Protein AF-A0A516WBY6-F1 (afdb_monomer_lite)

Radius of gyration: 16.61 Å; chains: 1; bounding box: 38×30×58 Å

pLDDT: mean 86.95, std 15.7, range [36.47, 97.06]

Sequence (131 aa):
MKNRIPDEAAAFIQFKQVLHSWAALDIHEAQALMDAFIENLILSGWNRKKTYEFIFYYARKNLSSSDHKKIPEIAFDYLGNIESSIIGHCSHDSFLIFPGEPTDTEELIAHIRGEKWKIDIENPDTEFSKK

Secondary structure (DSSP, 8-state):
------SHHHHHHHHHHHHHHTTTS-HHHHHHHHHHHHHHHHHTT--HHHHHHIIIIIIHHH--HHHHHHS-HHHHHHHHHHHHHHHT-S-GGGPPPPTTS--SHHHHHHHHHTTGGGS----TT------

Foldseek 3Di:
DLPQQQDLVSLLVQVLVLQLCPLPDDPVVSLVSVVVSLVSPLVNVDALQNSLCSLPPVNVVPQDPVSVVRRDPVSVVVVVLVNCLSQVVDPLVSHDDHPPADPDSVRNNCCRPVVVSNDPCPDPPPDDDDD

Structure (mmCIF, N/CA/C/O backbone):
data_AF-A0A516WBY6-F1
#
_entry.id   AF-A0A516WBY6-F1
#
loop_
_atom_site.group_PDB
_atom_site.id
_atom_site.type_symbol
_atom_site.label_atom_id
_atom_site.label_alt_id
_atom_site.label_comp_id
_atom_site.label_asym_id
_atom_site.label_entity_id
_atom_site.label_seq_id
_atom_site.pdbx_PDB_ins_code
_atom_site.Cartn_x
_atom_site.Cartn_y
_atom_site.Cartn_z
_atom_site.occupancy
_atom_site.B_iso_or_equiv
_atom_site.auth_seq_id
_atom_site.auth_comp_id
_atom_site.auth_asym_id
_atom_site.auth_atom_id
_atom_site.pdbx_PDB_model_num
ATOM 1 N N . MET A 1 1 ? -13.437 -11.589 -13.165 1.00 37.22 1 MET A N 1
ATOM 2 C CA . MET A 1 1 ? -13.023 -12.305 -11.938 1.00 37.22 1 MET A CA 1
ATOM 3 C C . MET A 1 1 ? -12.044 -11.408 -11.201 1.00 37.22 1 MET A C 1
ATOM 5 O O . MET A 1 1 ? -11.048 -11.038 -11.803 1.00 37.22 1 MET A O 1
ATOM 9 N N . LYS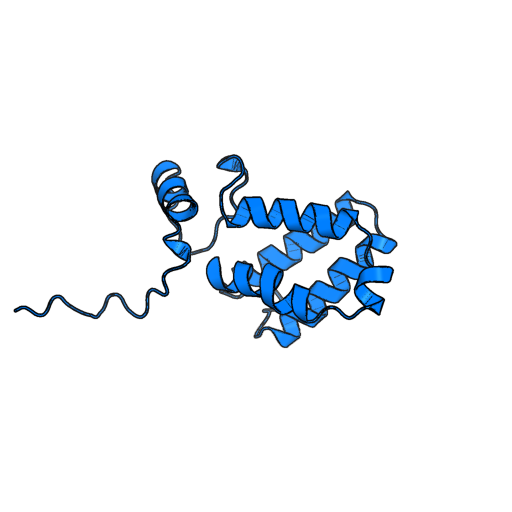 A 1 2 ? -12.348 -10.987 -9.966 1.00 52.31 2 LYS A N 1
ATOM 10 C CA . LYS A 1 2 ? -11.373 -10.281 -9.120 1.00 52.31 2 LYS A CA 1
ATOM 11 C C . LYS A 1 2 ? -10.346 -11.322 -8.656 1.00 52.31 2 LYS A C 1
ATOM 13 O O . LYS A 1 2 ? -10.736 -12.292 -8.007 1.00 52.31 2 LYS A O 1
ATOM 18 N N . ASN A 1 3 ? -9.083 -11.173 -9.053 1.00 62.16 3 ASN A N 1
ATOM 19 C CA . ASN A 1 3 ? -8.007 -12.071 -8.633 1.00 62.16 3 ASN A CA 1
ATOM 20 C C . ASN A 1 3 ? -7.703 -11.800 -7.158 1.00 62.16 3 ASN A C 1
ATOM 22 O O . ASN A 1 3 ? -6.945 -10.883 -6.850 1.00 62.16 3 ASN A O 1
ATOM 26 N N . ARG A 1 4 ? -8.319 -12.569 -6.252 1.00 78.38 4 ARG A N 1
ATOM 27 C CA . ARG A 1 4 ? -8.006 -12.491 -4.820 1.00 78.38 4 ARG A CA 1
ATOM 28 C C . ARG A 1 4 ? -6.516 -12.742 -4.606 1.00 78.38 4 ARG A C 1
ATOM 30 O O . ARG A 1 4 ? -5.968 -13.666 -5.202 1.00 78.38 4 ARG A O 1
ATOM 37 N N . ILE A 1 5 ? -5.894 -11.942 -3.748 1.00 82.94 5 ILE A N 1
ATOM 38 C CA . ILE A 1 5 ? -4.496 -12.084 -3.341 1.00 82.94 5 ILE A CA 1
ATOM 39 C C . ILE A 1 5 ? -4.470 -12.960 -2.078 1.00 82.94 5 ILE A C 1
ATOM 41 O O . ILE A 1 5 ? -4.847 -12.479 -1.003 1.00 82.94 5 ILE A O 1
ATOM 45 N N . PRO A 1 6 ? -4.103 -14.252 -2.197 1.00 80.31 6 PRO A N 1
ATOM 46 C CA . PRO A 1 6 ? -4.309 -15.223 -1.123 1.00 80.31 6 PRO A CA 1
ATOM 47 C C . PRO A 1 6 ? -3.301 -15.074 0.021 1.00 80.31 6 PRO A C 1
ATOM 49 O O . PRO A 1 6 ? -3.638 -15.346 1.171 1.00 80.31 6 PRO A O 1
ATOM 52 N N . ASP A 1 7 ? -2.078 -14.637 -0.282 1.00 88.75 7 ASP A N 1
ATOM 53 C CA . ASP A 1 7 ? -0.958 -14.594 0.654 1.00 88.75 7 ASP A CA 1
ATOM 54 C C . ASP A 1 7 ? 0.064 -13.499 0.294 1.00 88.75 7 ASP A C 1
ATOM 56 O O . ASP A 1 7 ? -0.035 -12.831 -0.739 1.00 88.75 7 ASP A O 1
ATOM 60 N N . GLU A 1 8 ? 1.043 -13.303 1.180 1.00 91.81 8 GLU A N 1
ATOM 61 C CA . GLU A 1 8 ? 2.106 -12.299 1.050 1.00 91.81 8 GLU A CA 1
ATOM 62 C C . GLU A 1 8 ? 3.047 -12.553 -0.130 1.00 91.81 8 GLU A C 1
ATOM 64 O O . GLU A 1 8 ? 3.536 -11.599 -0.731 1.00 91.81 8 GLU A O 1
ATOM 69 N N . ALA A 1 9 ? 3.293 -13.812 -0.502 1.00 93.19 9 ALA A N 1
ATOM 70 C CA . ALA A 1 9 ? 4.190 -14.131 -1.607 1.00 93.19 9 ALA A CA 1
ATOM 71 C C . ALA A 1 9 ? 3.560 -13.727 -2.948 1.00 93.19 9 ALA A C 1
ATOM 73 O O . ALA A 1 9 ? 4.197 -13.063 -3.771 1.00 93.19 9 ALA A O 1
ATOM 74 N N . ALA A 1 10 ? 2.281 -14.058 -3.143 1.00 93.38 10 ALA A N 1
ATOM 75 C CA . ALA A 1 10 ? 1.503 -13.622 -4.295 1.00 93.38 10 ALA A CA 1
ATOM 76 C C . ALA A 1 10 ? 1.351 -12.093 -4.329 1.00 93.38 10 ALA A C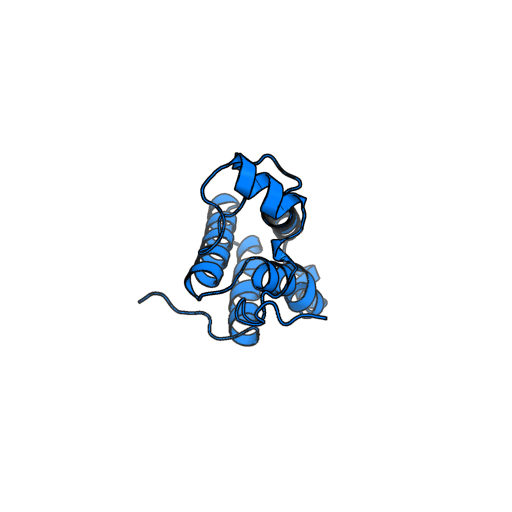 1
ATOM 78 O O . ALA A 1 10 ? 1.493 -11.485 -5.395 1.00 93.38 10 ALA A O 1
ATOM 79 N N . ALA A 1 11 ? 1.110 -11.470 -3.168 1.00 95.62 11 ALA A N 1
ATOM 80 C CA . ALA A 1 11 ? 1.052 -10.018 -3.032 1.00 95.62 11 ALA A CA 1
ATOM 81 C C . ALA A 1 11 ? 2.379 -9.365 -3.442 1.00 95.62 11 ALA A C 1
ATOM 83 O O . ALA A 1 11 ? 2.382 -8.394 -4.193 1.00 95.62 11 ALA A O 1
ATOM 84 N N . PHE A 1 12 ? 3.512 -9.917 -3.000 1.00 96.75 12 PHE A N 1
ATOM 85 C CA . PHE A 1 12 ? 4.838 -9.367 -3.271 1.00 96.75 12 PHE A CA 1
ATOM 86 C C . PHE A 1 12 ? 5.209 -9.416 -4.752 1.00 96.75 12 PHE A C 1
ATOM 88 O O . PHE A 1 12 ? 5.756 -8.445 -5.273 1.00 96.75 12 PHE A O 1
ATOM 95 N N . ILE A 1 13 ? 4.880 -10.506 -5.451 1.00 95.12 13 ILE A N 1
ATOM 96 C CA . ILE A 1 13 ? 5.115 -10.612 -6.898 1.00 95.12 13 ILE A CA 1
ATOM 97 C C . ILE A 1 13 ? 4.367 -9.499 -7.640 1.00 95.12 13 ILE A C 1
ATOM 99 O O . ILE A 1 13 ? 4.968 -8.806 -8.461 1.00 95.12 13 ILE A O 1
ATOM 103 N N . GLN A 1 14 ? 3.085 -9.298 -7.322 1.00 95.31 14 GLN A N 1
ATOM 104 C CA . GLN A 1 14 ? 2.265 -8.256 -7.947 1.00 95.31 14 GLN A CA 1
ATOM 105 C C . GLN A 1 14 ? 2.752 -6.855 -7.574 1.00 95.31 14 GLN A C 1
ATOM 107 O O . GLN A 1 14 ? 2.969 -6.030 -8.455 1.00 95.31 14 GLN A O 1
ATOM 112 N N . PHE A 1 15 ? 3.013 -6.605 -6.291 1.00 96.62 15 PHE A N 1
ATOM 113 C CA . PHE A 1 15 ? 3.547 -5.334 -5.805 1.00 96.62 15 PHE A CA 1
ATOM 114 C C . PHE A 1 15 ? 4.849 -4.953 -6.513 1.00 96.62 15 PHE A C 1
ATOM 116 O O . PHE A 1 15 ? 5.012 -3.833 -6.992 1.00 96.62 15 PHE A O 1
ATOM 123 N N . LYS A 1 16 ? 5.771 -5.912 -6.639 1.00 96.12 16 LYS A N 1
ATOM 124 C CA . LYS A 1 16 ? 7.031 -5.719 -7.351 1.00 96.12 16 LYS A CA 1
ATOM 125 C C . LYS A 1 16 ? 6.792 -5.386 -8.823 1.00 96.12 16 LYS A C 1
ATOM 127 O O . LYS A 1 16 ? 7.429 -4.472 -9.335 1.00 96.12 16 LYS A O 1
ATOM 132 N N . GLN A 1 17 ? 5.892 -6.094 -9.506 1.00 95.69 17 GLN A N 1
ATOM 133 C CA . GLN A 1 17 ? 5.548 -5.790 -10.900 1.00 95.69 17 GLN A CA 1
ATOM 134 C C . GLN A 1 17 ? 5.003 -4.369 -11.055 1.00 95.69 17 GLN A C 1
ATOM 136 O O . GLN A 1 17 ? 5.457 -3.655 -11.948 1.00 95.69 17 GLN A O 1
ATOM 141 N N . VAL A 1 18 ? 4.103 -3.952 -10.159 1.00 96.62 18 VAL A N 1
ATOM 142 C CA . VAL A 1 18 ? 3.580 -2.583 -10.130 1.00 96.62 18 VAL A CA 1
ATOM 143 C C . VAL A 1 18 ? 4.723 -1.593 -9.945 1.00 96.62 18 VAL A C 1
ATOM 145 O O . VAL A 1 18 ? 4.861 -0.699 -10.758 1.00 96.62 18 VAL A O 1
ATOM 148 N N . LEU A 1 19 ? 5.609 -1.764 -8.960 1.00 96.44 19 LEU A N 1
ATOM 149 C CA . LEU A 1 19 ? 6.725 -0.828 -8.760 1.00 96.44 19 LEU A CA 1
ATOM 150 C C . LEU A 1 19 ? 7.663 -0.721 -9.967 1.00 96.44 19 LEU A C 1
ATOM 152 O O . LEU A 1 19 ? 8.140 0.365 -10.284 1.00 96.44 19 LEU A O 1
ATOM 156 N N . HIS A 1 20 ? 7.925 -1.828 -10.663 1.00 96.19 20 HIS A N 1
ATOM 157 C CA . HIS A 1 20 ? 8.756 -1.806 -11.869 1.00 96.19 20 HIS A CA 1
ATOM 158 C C . HIS A 1 20 ? 8.066 -1.127 -13.058 1.00 96.19 20 HIS A C 1
ATOM 160 O O . HIS A 1 20 ? 8.763 -0.574 -13.909 1.00 96.19 20 HIS A O 1
ATOM 166 N N . SER A 1 21 ? 6.729 -1.111 -13.131 1.00 96.44 21 SER A N 1
ATOM 167 C CA . SER A 1 21 ? 6.023 -0.464 -14.245 1.00 96.44 21 SER A CA 1
ATOM 168 C C . SER A 1 21 ? 6.166 1.060 -14.241 1.00 96.44 21 SER A C 1
ATOM 170 O O . SER A 1 21 ? 6.062 1.674 -15.299 1.00 96.44 21 SER A O 1
ATOM 172 N N . TRP A 1 22 ? 6.495 1.672 -13.098 1.00 96.88 22 TRP A N 1
ATOM 173 C CA . TRP A 1 22 ? 6.758 3.115 -12.985 1.00 96.88 22 TRP A CA 1
ATOM 174 C C . TRP A 1 22 ? 7.918 3.593 -13.863 1.00 96.88 22 TRP A C 1
ATOM 176 O O . TRP A 1 22 ? 7.987 4.769 -14.196 1.00 96.88 22 TRP A O 1
ATOM 186 N N . ALA A 1 23 ? 8.834 2.701 -14.253 1.00 94.25 23 ALA A N 1
ATOM 187 C CA . ALA A 1 23 ? 9.923 3.049 -15.164 1.00 94.25 23 ALA A CA 1
ATOM 188 C C . ALA A 1 23 ? 9.462 3.238 -16.623 1.00 94.25 23 ALA A C 1
ATOM 190 O O . ALA A 1 23 ? 10.226 3.757 -17.434 1.00 94.25 23 ALA A O 1
ATOM 191 N N . ALA A 1 24 ? 8.256 2.777 -16.970 1.00 94.31 24 ALA A N 1
ATOM 192 C CA . ALA A 1 24 ? 7.765 2.723 -18.347 1.00 94.31 24 ALA A CA 1
ATOM 193 C C . ALA A 1 24 ? 6.415 3.424 -18.568 1.00 94.31 24 ALA A C 1
ATOM 195 O O . ALA A 1 24 ? 6.093 3.735 -19.712 1.00 94.31 24 ALA A O 1
ATOM 196 N N . LEU A 1 25 ? 5.632 3.641 -17.512 1.00 94.56 25 LEU A N 1
ATOM 197 C CA . LEU A 1 25 ? 4.316 4.278 -17.575 1.00 94.56 25 LEU A CA 1
ATOM 198 C C . LEU A 1 25 ? 4.393 5.764 -17.229 1.00 94.56 25 LEU A C 1
ATOM 200 O O . LEU A 1 25 ? 5.344 6.213 -16.583 1.00 94.56 25 LEU A O 1
ATOM 204 N N . ASP A 1 26 ? 3.367 6.520 -17.619 1.00 95.81 26 ASP A N 1
ATOM 205 C CA . ASP A 1 26 ? 3.183 7.851 -17.056 1.00 95.81 26 ASP A CA 1
ATOM 206 C C . 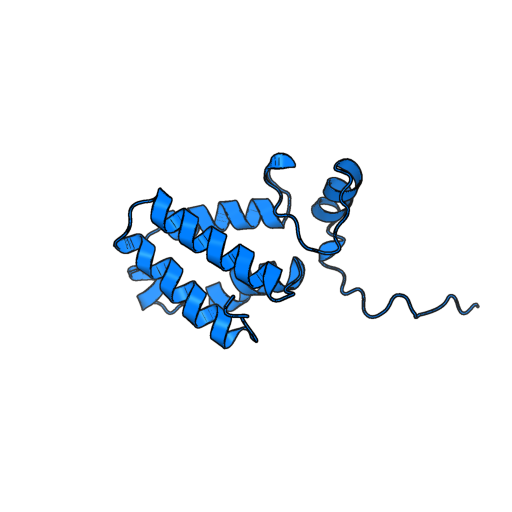ASP A 1 26 ? 2.794 7.779 -15.571 1.00 95.81 26 ASP A C 1
ATOM 208 O O . ASP A 1 26 ? 2.384 6.742 -15.042 1.00 95.81 26 ASP A O 1
ATOM 212 N N . ILE A 1 27 ? 2.950 8.910 -14.882 1.00 94.56 27 ILE A N 1
ATOM 213 C CA . ILE A 1 27 ? 2.745 8.978 -13.437 1.00 94.56 27 ILE A CA 1
ATOM 214 C C . ILE A 1 27 ? 1.310 8.624 -13.027 1.00 94.56 27 ILE A C 1
ATOM 216 O O . ILE A 1 27 ? 1.127 7.962 -12.010 1.00 94.56 27 ILE A O 1
ATOM 220 N N . HIS A 1 28 ? 0.297 9.021 -13.797 1.00 95.56 28 HIS A N 1
ATOM 221 C CA . HIS A 1 28 ? -1.101 8.787 -13.448 1.00 95.56 28 HIS A CA 1
ATOM 222 C C . HIS A 1 28 ? -1.486 7.325 -13.666 1.00 95.56 28 HIS A C 1
ATOM 224 O O . HIS A 1 28 ? -2.154 6.736 -12.817 1.00 95.56 28 HIS A O 1
ATOM 230 N N . GLU A 1 29 ? -1.018 6.712 -14.753 1.00 97.06 29 GLU A N 1
ATOM 231 C CA . GLU A 1 29 ? -1.186 5.278 -14.997 1.00 97.06 29 GLU A CA 1
ATOM 232 C C . GLU A 1 29 ? -0.502 4.435 -13.913 1.00 97.06 29 GLU A C 1
ATOM 234 O O . GLU A 1 29 ? -1.086 3.485 -13.387 1.00 97.06 29 GLU A O 1
ATOM 239 N N . ALA A 1 30 ? 0.724 4.799 -13.532 1.00 96.94 30 ALA A N 1
ATOM 240 C CA . ALA A 1 30 ? 1.476 4.080 -12.512 1.00 96.94 30 ALA A CA 1
ATOM 241 C C . ALA A 1 30 ? 0.841 4.203 -11.112 1.00 96.94 30 ALA A C 1
ATOM 243 O O . ALA A 1 30 ? 0.776 3.212 -10.376 1.00 96.94 30 ALA A O 1
ATOM 244 N N . GLN A 1 31 ? 0.324 5.389 -10.767 1.00 96.81 31 GLN A N 1
ATOM 245 C CA . GLN A 1 31 ? -0.459 5.618 -9.549 1.00 96.81 31 GLN A CA 1
ATOM 246 C C . GLN A 1 31 ? -1.734 4.775 -9.543 1.00 96.81 31 GLN A C 1
ATOM 248 O O . GLN A 1 31 ? -1.960 4.029 -8.594 1.00 96.81 31 GLN A O 1
ATOM 253 N N . ALA A 1 32 ? -2.501 4.790 -10.637 1.00 96.25 32 ALA A N 1
ATOM 254 C CA . ALA A 1 32 ? -3.731 4.012 -10.752 1.00 96.25 32 ALA A CA 1
ATOM 255 C C . ALA A 1 32 ? -3.495 2.500 -10.586 1.00 96.25 32 ALA A C 1
ATOM 257 O O . ALA A 1 32 ? -4.316 1.809 -9.983 1.00 96.25 32 ALA A O 1
ATOM 258 N N . LEU A 1 33 ? -2.366 1.968 -11.073 1.00 97.06 33 LEU A N 1
ATOM 259 C CA . LEU A 1 33 ? -2.000 0.565 -10.845 1.00 97.06 33 LEU A CA 1
ATOM 260 C C . LEU A 1 33 ? -1.678 0.264 -9.377 1.00 97.06 33 LEU A C 1
ATOM 262 O O . LEU A 1 33 ? -2.034 -0.809 -8.887 1.00 97.06 33 L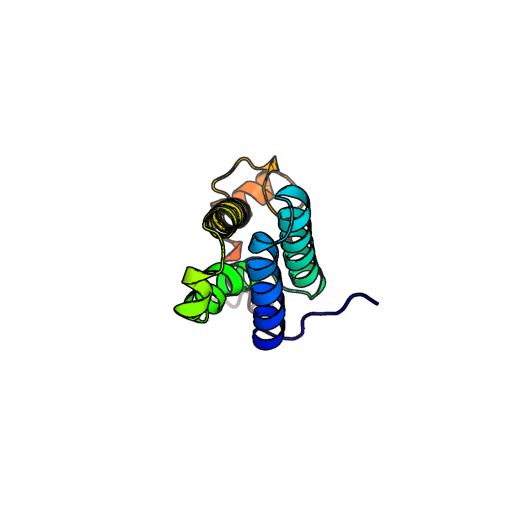EU A O 1
ATOM 266 N N . MET A 1 34 ? -1.013 1.184 -8.677 1.00 96.81 34 MET A N 1
ATOM 267 C CA . MET A 1 34 ? -0.734 1.034 -7.248 1.00 96.81 34 MET A CA 1
ATOM 268 C C . MET A 1 34 ? -2.016 1.119 -6.414 1.00 96.81 34 MET A C 1
ATOM 270 O O . MET A 1 34 ? -2.233 0.270 -5.548 1.00 96.81 34 MET A O 1
ATOM 274 N N . ASP A 1 35 ? -2.896 2.070 -6.722 1.00 95.25 35 ASP A N 1
ATOM 275 C CA . ASP A 1 35 ? -4.202 2.203 -6.074 1.00 95.25 35 ASP A CA 1
ATOM 276 C C . ASP A 1 35 ? -5.051 0.947 -6.282 1.00 95.25 35 ASP A C 1
ATOM 278 O O . ASP A 1 35 ? -5.567 0.375 -5.320 1.00 95.25 35 ASP A O 1
ATOM 282 N N . ALA A 1 36 ? -5.115 0.440 -7.517 1.00 95.31 36 ALA A N 1
ATOM 283 C CA . ALA A 1 36 ? -5.826 -0.796 -7.831 1.00 95.31 36 ALA A CA 1
ATOM 284 C C . ALA A 1 36 ? -5.229 -2.016 -7.109 1.00 95.31 36 ALA A C 1
ATOM 286 O O . ALA A 1 36 ? -5.964 -2.911 -6.683 1.00 95.31 36 ALA A O 1
ATOM 287 N N . PHE A 1 37 ? -3.903 -2.070 -6.951 1.00 95.94 37 PHE A N 1
ATOM 288 C CA . PHE A 1 37 ? -3.246 -3.123 -6.179 1.00 95.94 37 PHE A CA 1
ATOM 289 C C . PHE A 1 37 ? -3.668 -3.083 -4.703 1.00 95.94 37 PHE A C 1
ATOM 291 O O . PHE A 1 37 ? -4.049 -4.119 -4.150 1.00 95.94 37 PHE A O 1
ATOM 298 N N . ILE A 1 38 ? -3.658 -1.901 -4.082 1.00 94.94 38 ILE A N 1
ATOM 299 C CA . ILE A 1 38 ? -4.075 -1.714 -2.686 1.00 94.94 38 ILE A CA 1
ATOM 300 C C . ILE A 1 38 ? -5.557 -2.050 -2.521 1.00 94.94 38 ILE A C 1
ATOM 302 O O . ILE A 1 38 ? -5.911 -2.815 -1.624 1.00 94.94 38 ILE A O 1
ATOM 306 N N . GLU A 1 39 ? -6.419 -1.563 -3.414 1.00 93.44 39 GLU A N 1
ATOM 307 C CA . GLU A 1 39 ? -7.844 -1.900 -3.407 1.00 93.44 39 GLU A CA 1
ATOM 308 C C . GLU A 1 39 ? -8.045 -3.421 -3.490 1.00 93.44 39 GLU A C 1
ATOM 310 O O . GLU A 1 39 ? -8.865 -3.992 -2.770 1.00 93.44 39 GLU A O 1
ATOM 315 N N . ASN A 1 40 ? -7.255 -4.119 -4.311 1.00 93.75 40 ASN A N 1
ATOM 316 C CA . ASN A 1 40 ? -7.349 -5.569 -4.428 1.00 93.75 40 ASN A CA 1
ATOM 317 C C . ASN A 1 40 ? -6.888 -6.310 -3.158 1.00 93.75 40 ASN A C 1
ATOM 319 O O . ASN A 1 40 ? -7.470 -7.346 -2.827 1.00 93.75 40 ASN A O 1
ATOM 323 N N . LEU A 1 41 ? -5.902 -5.793 -2.412 1.00 94.31 41 LEU A N 1
ATOM 324 C CA . LEU A 1 41 ? -5.561 -6.321 -1.082 1.00 94.31 41 LEU A CA 1
ATOM 325 C C . LEU A 1 41 ? -6.756 -6.190 -0.131 1.00 94.31 41 LEU A C 1
ATOM 327 O O . LEU A 1 41 ? -7.186 -7.179 0.470 1.00 94.31 41 LEU A O 1
ATOM 331 N N . ILE A 1 42 ? -7.345 -4.995 -0.065 1.00 92.25 42 ILE A N 1
ATOM 332 C CA . ILE A 1 42 ? -8.499 -4.683 0.788 1.00 92.25 42 ILE A CA 1
ATOM 333 C C . ILE A 1 42 ? -9.679 -5.605 0.459 1.00 92.25 42 ILE A C 1
ATOM 335 O O . ILE A 1 42 ? -10.233 -6.274 1.333 1.00 92.25 42 ILE A O 1
ATOM 339 N N . LEU A 1 43 ? -10.020 -5.724 -0.825 1.00 90.94 43 LEU A N 1
ATOM 340 C CA . LEU A 1 43 ? -11.083 -6.604 -1.317 1.00 90.94 43 LEU A CA 1
ATOM 341 C C . LEU A 1 43 ? -10.780 -8.096 -1.112 1.00 90.94 43 LEU A C 1
ATOM 343 O O . LEU A 1 43 ? -11.699 -8.920 -1.112 1.00 90.94 43 LEU A O 1
ATOM 347 N N . SER A 1 44 ? -9.509 -8.455 -0.929 1.00 91.44 44 SER A N 1
ATOM 348 C CA . SER A 1 44 ? -9.075 -9.808 -0.567 1.00 91.44 44 SER A CA 1
ATOM 349 C C . SER A 1 44 ? -9.157 -10.078 0.941 1.00 91.44 44 SER A C 1
ATOM 351 O O . SER A 1 44 ? -8.767 -11.158 1.380 1.00 91.44 44 SER A O 1
ATOM 353 N N . GLY A 1 45 ? -9.685 -9.139 1.732 1.00 91.62 45 GLY A N 1
ATOM 354 C CA . GLY A 1 45 ? -9.889 -9.285 3.175 1.00 91.62 45 GLY A CA 1
ATOM 355 C C . GLY A 1 45 ? -8.686 -8.869 4.017 1.00 91.62 45 GLY A C 1
ATOM 356 O O . GLY A 1 45 ? -8.601 -9.235 5.188 1.00 91.62 45 GLY A O 1
ATOM 357 N N . TRP A 1 46 ? -7.736 -8.133 3.441 1.00 93.50 46 TRP A N 1
ATOM 358 C CA . TRP A 1 46 ? -6.614 -7.600 4.199 1.00 93.50 46 TRP A CA 1
ATOM 359 C C . TRP A 1 46 ? -7.077 -6.382 4.993 1.00 93.50 46 TRP A C 1
ATOM 361 O O . TRP A 1 46 ? -7.596 -5.422 4.427 1.00 93.50 46 TRP A O 1
ATOM 371 N N . ASN A 1 47 ? -6.888 -6.421 6.311 1.00 93.62 47 ASN A N 1
ATOM 372 C CA . ASN A 1 47 ? -7.156 -5.274 7.171 1.00 93.62 47 ASN A CA 1
ATOM 373 C C . ASN A 1 47 ? -6.017 -4.238 7.076 1.00 93.62 47 ASN A C 1
ATOM 375 O O . ASN A 1 47 ? -4.969 -4.484 6.460 1.00 93.62 47 ASN A O 1
ATOM 379 N N . ARG A 1 48 ? -6.220 -3.071 7.700 1.00 94.25 48 ARG A N 1
ATOM 380 C CA . ARG A 1 48 ? -5.250 -1.969 7.694 1.00 94.25 48 ARG A CA 1
ATOM 381 C C . ARG A 1 48 ? -3.874 -2.405 8.190 1.00 94.25 48 ARG A C 1
ATOM 383 O O . ARG A 1 48 ? -2.878 -2.129 7.525 1.00 94.25 48 ARG A O 1
ATOM 390 N N . LYS A 1 49 ? -3.823 -3.126 9.315 1.00 93.88 49 LYS A N 1
ATOM 391 C CA . LYS A 1 49 ? -2.574 -3.614 9.915 1.00 93.88 49 LYS A CA 1
ATOM 392 C C . LYS A 1 49 ? -1.798 -4.514 8.967 1.00 93.88 49 LYS A C 1
ATOM 394 O O . LYS A 1 49 ? -0.650 -4.216 8.661 1.00 93.88 49 LYS A O 1
ATOM 399 N N . LYS A 1 50 ? -2.438 -5.560 8.446 1.00 94.31 50 LYS A N 1
ATOM 400 C CA . LYS A 1 50 ? -1.800 -6.510 7.532 1.00 94.31 50 LYS A CA 1
ATOM 401 C C . LYS A 1 50 ? -1.311 -5.819 6.258 1.00 94.31 50 LYS A C 1
ATOM 403 O O . LYS A 1 50 ? -0.227 -6.116 5.769 1.00 94.31 50 LYS A O 1
ATOM 408 N N . THR A 1 51 ? -2.088 -4.872 5.734 1.00 94.56 51 THR A N 1
ATOM 409 C CA . THR A 1 51 ? -1.705 -4.080 4.553 1.00 94.56 51 THR A CA 1
ATOM 410 C C . THR A 1 51 ? -0.489 -3.199 4.841 1.00 94.56 51 THR A C 1
ATOM 412 O O . THR A 1 51 ? 0.463 -3.193 4.061 1.00 94.56 51 THR A O 1
ATOM 415 N N . TYR A 1 52 ? -0.485 -2.509 5.984 1.00 94.44 52 TYR A N 1
ATOM 416 C CA . TYR A 1 52 ? 0.638 -1.696 6.449 1.00 94.44 52 TYR A CA 1
ATOM 417 C C . TYR A 1 52 ? 1.915 -2.530 6.627 1.00 94.44 52 TYR A C 1
ATOM 419 O O . TYR A 1 52 ? 2.959 -2.210 6.056 1.00 94.44 52 TYR A O 1
ATOM 427 N N . GLU A 1 53 ? 1.822 -3.634 7.371 1.00 94.38 53 GLU A N 1
ATOM 428 C CA . GLU A 1 53 ? 2.938 -4.540 7.646 1.00 94.38 53 GLU A CA 1
ATOM 429 C C . GLU A 1 53 ? 3.521 -5.119 6.354 1.00 94.38 53 GLU A C 1
ATOM 431 O O . GLU A 1 53 ? 4.742 -5.142 6.163 1.00 94.38 53 GLU A O 1
ATOM 436 N N . PHE A 1 54 ? 2.657 -5.510 5.420 1.00 95.06 54 PHE A N 1
ATOM 437 C CA . PHE A 1 54 ? 3.099 -6.031 4.142 1.00 95.06 54 PHE A CA 1
ATOM 438 C C . PHE A 1 54 ? 3.827 -4.987 3.293 1.00 95.06 54 PHE A C 1
ATOM 440 O O . PHE A 1 54 ? 4.955 -5.243 2.876 1.00 95.06 54 PHE A O 1
ATOM 447 N N . ILE A 1 55 ? 3.232 -3.817 3.040 1.00 93.19 55 ILE A N 1
ATOM 448 C CA . ILE A 1 55 ? 3.829 -2.825 2.130 1.00 93.19 55 ILE A CA 1
ATOM 449 C C . ILE A 1 55 ? 5.120 -2.249 2.733 1.00 93.19 55 ILE A C 1
ATOM 451 O O . ILE A 1 55 ? 6.157 -2.201 2.063 1.00 93.19 55 ILE A O 1
ATOM 455 N N . PHE A 1 56 ? 5.084 -1.849 4.007 1.00 90.25 56 PHE A N 1
ATOM 456 C CA . PHE A 1 56 ? 6.136 -1.014 4.598 1.00 90.25 56 PHE A CA 1
ATOM 457 C C . PHE A 1 56 ? 7.200 -1.787 5.379 1.00 90.25 56 PHE A C 1
ATOM 459 O O . PHE A 1 56 ? 8.294 -1.259 5.586 1.00 90.25 56 PHE A O 1
ATOM 466 N N . TYR A 1 57 ? 6.955 -3.057 5.724 1.00 90.44 57 TYR A N 1
ATOM 467 C CA . TYR A 1 57 ? 7.967 -3.917 6.347 1.00 90.44 57 TYR A CA 1
ATOM 468 C C . TYR A 1 57 ? 8.345 -5.092 5.463 1.00 90.44 57 TYR A C 1
ATOM 470 O O . TYR A 1 57 ? 9.523 -5.241 5.135 1.00 90.44 57 TYR A O 1
ATOM 478 N N . TYR A 1 58 ? 7.385 -5.937 5.086 1.00 91.38 58 TYR A N 1
ATOM 479 C CA . TYR A 1 58 ? 7.688 -7.166 4.359 1.00 91.38 58 TYR A CA 1
ATOM 480 C C . TYR A 1 58 ? 8.230 -6.868 2.959 1.00 91.38 58 TYR A C 1
ATOM 482 O O . TYR A 1 58 ? 9.357 -7.244 2.635 1.00 91.38 58 TYR A O 1
ATOM 490 N N . ALA A 1 59 ? 7.465 -6.162 2.130 1.00 88.44 59 ALA A N 1
ATOM 491 C CA . ALA A 1 59 ? 7.804 -5.940 0.734 1.00 88.44 59 ALA A CA 1
ATOM 492 C C . ALA A 1 59 ? 9.090 -5.120 0.607 1.00 88.44 59 ALA A C 1
ATOM 494 O O . ALA A 1 59 ? 10.004 -5.521 -0.112 1.00 88.44 59 ALA A O 1
ATOM 495 N N . ARG A 1 60 ? 9.221 -4.038 1.385 1.00 84.25 60 ARG A N 1
ATOM 496 C CA . ARG A 1 60 ? 10.431 -3.204 1.404 1.00 84.25 60 ARG A CA 1
ATOM 497 C C . ARG A 1 60 ? 11.693 -3.986 1.783 1.00 84.25 60 ARG A C 1
ATOM 499 O O . ARG A 1 60 ? 12.737 -3.744 1.188 1.00 84.25 60 ARG A O 1
ATOM 506 N N . LYS A 1 61 ? 11.612 -4.936 2.725 1.00 90.00 61 LYS A N 1
ATOM 507 C CA . LYS A 1 61 ? 12.748 -5.804 3.101 1.00 90.00 61 LYS A CA 1
ATOM 508 C C . LYS A 1 61 ? 13.084 -6.863 2.051 1.00 90.00 61 LYS A C 1
ATOM 510 O O . LYS A 1 61 ? 14.223 -7.317 2.007 1.00 90.00 61 LYS A O 1
ATOM 515 N N . ASN A 1 62 ? 12.110 -7.271 1.240 1.00 94.25 62 ASN A N 1
ATOM 516 C CA . ASN A 1 62 ? 12.277 -8.319 0.232 1.00 94.25 62 ASN A CA 1
ATOM 517 C C . ASN A 1 62 ? 12.646 -7.779 -1.162 1.00 94.25 62 ASN A C 1
ATOM 519 O O . ASN A 1 62 ? 12.980 -8.563 -2.054 1.00 94.25 62 ASN A O 1
ATOM 523 N N . LEU A 1 63 ? 12.627 -6.458 -1.374 1.00 94.88 63 LEU A N 1
ATOM 524 C CA . LEU A 1 63 ? 13.191 -5.852 -2.580 1.00 94.88 63 LEU A CA 1
ATOM 525 C C . LEU A 1 63 ? 14.708 -6.078 -2.626 1.00 94.88 63 LEU A C 1
ATOM 527 O O . LEU A 1 63 ? 15.437 -5.838 -1.665 1.00 94.88 63 LEU A O 1
ATOM 531 N N . SER A 1 64 ? 15.203 -6.543 -3.771 1.00 95.56 64 SER A N 1
ATOM 532 C CA . SER A 1 64 ? 16.635 -6.760 -3.970 1.00 95.56 64 SER A CA 1
ATOM 533 C C . SER A 1 64 ? 17.371 -5.444 -4.232 1.00 95.56 64 SER A C 1
ATOM 535 O O . SER A 1 64 ? 16.791 -4.458 -4.689 1.00 95.56 64 SER A O 1
ATOM 537 N N . SER A 1 65 ? 18.698 -5.439 -4.083 1.00 93.88 65 SER A N 1
ATOM 538 C CA . SER A 1 65 ? 19.519 -4.283 -4.473 1.00 93.88 65 SER A CA 1
ATOM 539 C C . SER A 1 65 ? 19.373 -3.911 -5.956 1.00 93.88 65 SER A C 1
ATOM 541 O O . SER A 1 65 ? 19.552 -2.750 -6.313 1.00 93.88 65 SER A O 1
ATOM 543 N N . SER A 1 66 ? 19.049 -4.868 -6.837 1.00 94.94 66 SER A N 1
ATOM 544 C CA . SER A 1 66 ? 18.739 -4.560 -8.240 1.00 94.94 66 SER A CA 1
ATOM 545 C C . SER A 1 66 ? 17.378 -3.891 -8.399 1.00 94.94 66 SER A C 1
ATOM 547 O O . SER A 1 66 ? 17.218 -3.129 -9.348 1.00 94.94 66 SER A O 1
ATOM 549 N N . ASP A 1 67 ? 16.405 -4.194 -7.542 1.00 95.44 67 ASP A N 1
ATOM 550 C CA . ASP A 1 67 ? 15.082 -3.574 -7.606 1.00 95.44 67 ASP A CA 1
ATOM 551 C C . ASP A 1 67 ? 15.193 -2.094 -7.246 1.00 95.44 67 ASP A C 1
ATOM 553 O O . ASP A 1 67 ? 14.755 -1.247 -8.015 1.00 95.44 67 ASP A O 1
ATOM 557 N N . HIS A 1 68 ? 15.919 -1.774 -6.172 1.00 91.62 68 HIS A N 1
ATOM 558 C CA . HIS A 1 68 ? 16.185 -0.392 -5.758 1.00 91.62 68 HIS A CA 1
ATOM 559 C C . HIS A 1 68 ? 16.903 0.465 -6.811 1.00 91.62 68 HIS A C 1
ATOM 561 O O . HIS A 1 68 ? 16.792 1.682 -6.775 1.00 91.62 68 HIS A O 1
ATOM 567 N N . LYS A 1 69 ? 17.641 -0.146 -7.747 1.00 93.62 69 LYS A N 1
ATOM 568 C CA . LYS A 1 69 ? 18.285 0.577 -8.859 1.00 93.62 69 LYS A CA 1
ATOM 569 C C . LYS A 1 69 ? 17.357 0.821 -10.049 1.00 93.62 69 LYS A C 1
ATOM 571 O O . LYS A 1 69 ? 17.666 1.669 -10.877 1.00 93.62 69 LYS A O 1
ATOM 576 N N . LYS A 1 70 ? 16.304 0.014 -10.196 1.00 95.50 70 LYS A N 1
ATOM 577 C CA . LYS A 1 70 ? 15.414 0.007 -11.369 1.00 95.50 70 LYS A CA 1
ATOM 578 C C . LYS A 1 70 ? 14.091 0.712 -11.103 1.00 95.50 70 LYS A C 1
ATOM 580 O O . LYS A 1 70 ? 13.532 1.292 -12.024 1.00 95.50 70 LYS A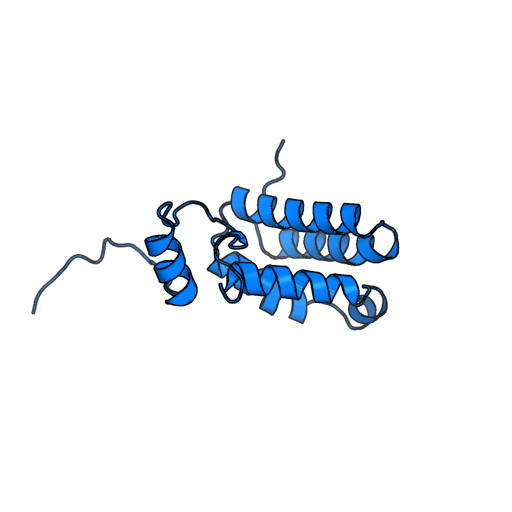 O 1
ATOM 585 N N . ILE A 1 71 ? 13.598 0.637 -9.871 1.00 96.62 71 ILE A N 1
ATOM 586 C CA . ILE A 1 71 ? 12.373 1.306 -9.445 1.00 96.62 71 ILE A CA 1
ATOM 587 C C . ILE A 1 71 ? 12.687 2.802 -9.283 1.00 96.62 71 ILE A C 1
ATOM 589 O O . ILE A 1 71 ? 13.589 3.135 -8.510 1.00 96.62 71 ILE A O 1
ATOM 593 N N . PRO A 1 72 ? 11.984 3.697 -9.998 1.00 96.06 72 PRO A N 1
ATOM 594 C CA . PRO A 1 72 ? 12.181 5.137 -9.865 1.00 96.06 72 PRO A CA 1
ATOM 595 C C . PRO A 1 72 ? 11.875 5.644 -8.450 1.00 96.06 72 PRO A C 1
ATOM 597 O O . PRO A 1 72 ? 10.964 5.144 -7.793 1.00 96.06 72 PRO A O 1
ATOM 600 N N . GLU A 1 73 ? 12.582 6.687 -8.007 1.00 95.19 73 GLU A N 1
ATOM 601 C CA . GLU A 1 73 ? 12.386 7.310 -6.685 1.00 95.19 73 GLU A CA 1
ATOM 602 C C . GLU A 1 73 ? 10.937 7.759 -6.456 1.00 95.19 73 GLU A C 1
ATOM 604 O O . GLU A 1 73 ? 10.360 7.476 -5.411 1.00 95.19 73 GLU A O 1
ATOM 609 N N . ILE A 1 74 ? 10.300 8.318 -7.488 1.00 96.44 74 ILE A N 1
ATOM 610 C CA . ILE A 1 74 ? 8.908 8.782 -7.433 1.00 96.44 74 ILE A CA 1
ATOM 611 C C . ILE A 1 74 ? 7.897 7.676 -7.078 1.00 96.44 74 ILE A C 1
ATOM 613 O O . ILE A 1 74 ? 6.845 7.960 -6.507 1.00 96.44 74 ILE A O 1
ATOM 617 N N . ALA A 1 75 ? 8.215 6.406 -7.358 1.00 96.38 75 ALA A N 1
ATOM 618 C CA . ALA A 1 75 ? 7.388 5.283 -6.924 1.00 96.38 75 ALA A CA 1
ATOM 619 C C . ALA A 1 75 ? 7.462 5.100 -5.398 1.00 96.38 75 ALA A C 1
ATOM 621 O O . ALA A 1 75 ? 6.451 4.824 -4.754 1.00 96.38 75 ALA A O 1
ATOM 622 N N . PHE A 1 76 ? 8.646 5.287 -4.805 1.00 94.75 76 PHE A N 1
ATOM 623 C CA . PHE A 1 76 ? 8.829 5.252 -3.353 1.00 94.75 76 PHE A CA 1
ATOM 624 C C . PHE A 1 76 ? 8.221 6.480 -2.668 1.00 94.75 76 PHE A C 1
ATOM 626 O O . PHE A 1 76 ? 7.620 6.325 -1.606 1.00 94.75 76 PHE A O 1
ATOM 633 N N . ASP A 1 77 ? 8.301 7.662 -3.284 1.00 94.69 77 ASP A N 1
ATOM 634 C CA . ASP A 1 77 ? 7.624 8.865 -2.782 1.00 94.69 77 ASP A CA 1
ATOM 635 C C . ASP A 1 77 ? 6.110 8.651 -2.713 1.00 94.69 77 ASP A C 1
ATOM 637 O O . ASP A 1 77 ? 5.463 8.951 -1.707 1.00 94.69 77 ASP A O 1
ATOM 641 N N . TYR A 1 78 ? 5.537 8.054 -3.760 1.00 95.56 78 TYR A N 1
ATOM 642 C CA . TYR A 1 78 ? 4.116 7.738 -3.783 1.00 95.56 78 TYR A CA 1
ATOM 643 C C . TYR A 1 78 ? 3.725 6.687 -2.735 1.00 95.56 78 TYR A C 1
ATOM 645 O O . TYR A 1 78 ? 2.698 6.837 -2.071 1.00 95.56 78 TYR A O 1
ATOM 653 N N . LEU A 1 79 ? 4.566 5.673 -2.499 1.00 94.00 79 LEU A N 1
ATOM 654 C CA . LEU A 1 79 ? 4.373 4.759 -1.369 1.00 94.00 79 LEU A CA 1
ATOM 655 C C . LEU A 1 79 ? 4.373 5.496 -0.023 1.00 94.00 79 LEU A C 1
ATOM 657 O O . LEU A 1 79 ? 3.584 5.140 0.844 1.00 94.00 79 LEU A O 1
ATOM 661 N N . GLY A 1 80 ? 5.194 6.532 0.160 1.00 92.50 80 GLY A N 1
ATOM 662 C CA . GLY A 1 80 ? 5.161 7.372 1.365 1.00 92.50 80 GLY A CA 1
ATOM 663 C C . GLY A 1 80 ? 3.833 8.124 1.546 1.00 92.50 80 GLY A C 1
ATOM 664 O O . GLY A 1 80 ? 3.325 8.250 2.666 1.00 92.50 80 GLY A O 1
ATOM 665 N N . ASN A 1 81 ? 3.211 8.565 0.449 1.00 92.25 81 ASN A N 1
ATOM 666 C CA . ASN A 1 81 ? 1.872 9.167 0.486 1.00 92.25 81 ASN A CA 1
ATOM 667 C C . ASN A 1 81 ? 0.800 8.144 0.887 1.00 92.25 81 ASN A C 1
ATOM 669 O O . ASN A 1 81 ? -0.074 8.441 1.709 1.00 92.25 81 ASN A O 1
ATOM 673 N N . ILE A 1 82 ? 0.896 6.921 0.359 1.00 92.75 82 ILE A N 1
ATOM 674 C CA . ILE A 1 82 ? 0.042 5.799 0.768 1.00 92.75 82 ILE A CA 1
ATOM 675 C C . ILE A 1 82 ? 0.255 5.488 2.250 1.00 92.75 82 ILE A C 1
ATOM 677 O O . ILE A 1 82 ? -0.720 5.346 2.984 1.00 92.75 82 ILE A O 1
ATOM 681 N N . GLU A 1 83 ? 1.504 5.439 2.720 1.00 93.12 83 GLU A N 1
ATOM 682 C CA . GLU A 1 83 ? 1.822 5.192 4.129 1.00 93.12 83 GLU A CA 1
ATOM 683 C C . GLU A 1 83 ? 1.098 6.191 5.022 1.00 93.12 83 GLU A C 1
ATOM 685 O O . GLU A 1 83 ? 0.360 5.808 5.928 1.00 93.12 83 GLU A O 1
ATOM 690 N N . SER A 1 84 ? 1.235 7.476 4.693 1.00 91.19 84 SER A N 1
ATOM 691 C CA . SER A 1 84 ? 0.620 8.588 5.420 1.00 91.19 84 SER A CA 1
ATOM 692 C C . SER A 1 84 ? -0.909 8.499 5.457 1.00 91.19 84 SER A C 1
ATOM 694 O O . SER A 1 84 ? -1.526 8.887 6.453 1.00 91.19 84 SER A O 1
ATOM 696 N N . SER A 1 85 ? -1.511 7.966 4.393 1.00 90.69 85 SER A N 1
ATOM 697 C CA . SER A 1 85 ? -2.953 7.718 4.258 1.00 90.69 85 SER A CA 1
ATOM 698 C C . SER A 1 85 ? -3.421 6.514 5.085 1.00 90.69 85 SER A C 1
ATOM 700 O O . SER A 1 85 ? -4.548 6.488 5.582 1.00 90.69 85 SER A O 1
ATOM 702 N N . ILE A 1 86 ? -2.548 5.524 5.282 1.00 91.25 86 ILE A N 1
ATOM 703 C CA . ILE A 1 86 ? -2.806 4.358 6.132 1.00 91.25 86 ILE A CA 1
ATOM 704 C C . ILE A 1 86 ? -2.667 4.711 7.616 1.00 91.25 86 ILE A C 1
ATOM 706 O O . ILE A 1 86 ? -3.522 4.323 8.409 1.00 91.25 86 ILE A O 1
ATOM 710 N N . ILE A 1 87 ? -1.629 5.449 8.010 1.00 91.62 87 ILE A N 1
ATOM 711 C CA . ILE A 1 87 ? -1.347 5.735 9.431 1.00 91.62 87 ILE A CA 1
ATOM 712 C C . ILE A 1 87 ? -1.978 7.039 9.936 1.00 91.62 87 ILE A C 1
ATOM 714 O O . ILE A 1 87 ? -1.902 7.356 11.119 1.00 91.62 87 ILE A O 1
ATOM 718 N N . GLY A 1 88 ? -2.641 7.786 9.054 1.00 87.19 88 GLY A N 1
ATOM 719 C CA . GLY A 1 88 ? -3.463 8.935 9.420 1.00 87.19 88 GLY A CA 1
ATOM 720 C C . GLY A 1 88 ? -2.703 10.235 9.690 1.00 87.19 88 GLY A C 1
ATOM 721 O O . GLY A 1 88 ? -3.221 11.110 10.394 1.00 87.19 88 GLY A O 1
ATOM 722 N N . HIS A 1 89 ? -1.496 10.379 9.129 1.00 86.00 89 HIS A N 1
ATOM 723 C CA . HIS A 1 89 ? -0.721 11.627 9.182 1.00 86.00 89 HIS A CA 1
ATOM 724 C C . HIS A 1 89 ? -1.220 12.691 8.197 1.00 86.00 89 HIS A C 1
ATOM 726 O O . HIS A 1 89 ? -0.914 13.869 8.374 1.00 86.00 89 HIS A O 1
ATOM 732 N N . CYS A 1 90 ? -1.995 12.300 7.182 1.00 75.50 90 CYS A N 1
ATOM 733 C CA . CYS A 1 90 ? -2.595 13.233 6.233 1.00 75.50 90 CYS A CA 1
ATOM 734 C C . CYS A 1 90 ? -3.931 13.822 6.744 1.00 75.50 90 CYS A C 1
ATOM 736 O O . CYS A 1 90 ? -4.352 13.603 7.890 1.00 75.50 90 CYS A O 1
ATOM 738 N N . SER A 1 91 ? -4.599 14.590 5.878 1.00 85.38 91 SER A N 1
ATOM 739 C CA . SER A 1 91 ? -5.998 14.982 6.060 1.00 85.38 91 SER A CA 1
ATOM 740 C C . SER A 1 91 ? -6.888 13.740 6.160 1.00 85.38 91 SER A C 1
ATOM 742 O O . SER A 1 91 ? -6.573 12.707 5.566 1.00 85.38 91 SER A O 1
ATOM 744 N N . HIS A 1 92 ? -7.995 13.829 6.901 1.00 83.44 92 HIS A N 1
ATOM 745 C CA . HIS A 1 92 ? -8.916 12.696 7.037 1.00 83.44 92 HIS A CA 1
ATOM 746 C C . HIS A 1 92 ? -9.539 12.282 5.699 1.00 83.44 92 HIS A C 1
ATOM 748 O O . HIS A 1 92 ? -9.829 11.108 5.503 1.00 83.44 92 HIS A O 1
ATOM 754 N N . ASP A 1 93 ? -9.670 13.219 4.756 1.00 85.81 93 ASP A N 1
ATOM 755 C CA . ASP A 1 93 ? -10.189 12.961 3.407 1.00 85.81 93 ASP A CA 1
ATOM 756 C C . ASP A 1 93 ? -9.264 12.062 2.581 1.00 85.81 93 ASP A C 1
ATOM 758 O O . ASP A 1 93 ? -9.674 11.490 1.577 1.00 85.81 93 ASP A O 1
ATOM 762 N N . SER A 1 94 ? -8.005 11.931 3.000 1.00 86.88 94 SER A N 1
ATOM 763 C CA . SER A 1 94 ? -7.013 11.076 2.354 1.00 86.88 94 SER A CA 1
ATOM 764 C C . SER A 1 94 ? -6.903 9.704 3.012 1.00 86.88 94 SER A C 1
ATOM 766 O O . SER A 1 94 ? -6.075 8.902 2.595 1.00 86.88 94 SER A O 1
ATOM 768 N N . PHE A 1 95 ? -7.678 9.412 4.058 1.00 90.38 95 PHE A N 1
ATOM 769 C CA . PHE A 1 95 ? -7.595 8.112 4.711 1.00 90.38 95 PHE A CA 1
ATOM 770 C C . PHE A 1 95 ? -8.128 7.019 3.788 1.00 90.38 95 PHE A C 1
ATOM 772 O O . PHE A 1 95 ? -9.254 7.082 3.301 1.00 90.38 95 PHE A O 1
ATOM 779 N N . LEU A 1 96 ? -7.325 5.974 3.592 1.00 88.19 96 LEU A N 1
ATOM 780 C CA . LEU A 1 96 ? -7.820 4.742 2.984 1.00 88.19 96 LEU A CA 1
ATOM 781 C C . LEU A 1 96 ? -8.850 4.120 3.922 1.00 88.19 96 LEU A C 1
ATOM 783 O O . LEU A 1 96 ? -8.569 4.006 5.110 1.00 88.19 96 LEU A O 1
ATOM 787 N N . ILE A 1 97 ? -10.011 3.716 3.412 1.00 87.31 97 ILE A N 1
ATOM 788 C CA . ILE A 1 97 ? -11.084 3.111 4.214 1.00 87.31 97 ILE A CA 1
ATOM 789 C C . ILE A 1 97 ? -11.041 1.594 4.036 1.00 87.31 97 ILE A C 1
ATOM 791 O O . ILE A 1 97 ? -11.121 1.097 2.911 1.00 87.31 97 ILE A O 1
ATOM 795 N N . PHE A 1 98 ? -10.938 0.853 5.139 1.00 91.69 98 PHE A N 1
ATOM 796 C CA . PHE A 1 98 ? -10.949 -0.608 5.127 1.00 91.69 98 PHE A CA 1
ATOM 797 C C . PHE A 1 98 ? -12.313 -1.150 5.596 1.00 91.69 98 PHE A C 1
ATOM 799 O O . PHE A 1 98 ? -12.950 -0.569 6.476 1.00 91.69 98 PHE A O 1
ATOM 806 N N . PRO A 1 99 ? -12.785 -2.288 5.051 1.00 89.50 99 PRO A N 1
ATOM 807 C CA . PRO A 1 99 ? -13.983 -2.956 5.544 1.00 89.50 99 PRO A CA 1
ATOM 808 C C . PRO A 1 99 ? -13.890 -3.273 7.042 1.00 89.50 99 PRO A C 1
ATOM 810 O O . PRO A 1 99 ? -12.894 -3.830 7.501 1.00 89.50 99 PRO A O 1
ATOM 813 N N . GLY A 1 100 ? -14.955 -2.959 7.784 1.00 86.56 100 GLY A N 1
ATOM 814 C CA . GLY A 1 100 ? -15.034 -3.169 9.235 1.00 86.56 100 GLY A CA 1
ATOM 815 C C . GLY A 1 100 ? -14.555 -1.986 10.084 1.00 86.56 100 GLY A C 1
ATOM 816 O O . GLY A 1 100 ? -14.644 -2.060 11.306 1.00 86.56 100 GLY A O 1
ATOM 817 N N . GLU A 1 101 ? -14.080 -0.902 9.467 1.00 90.44 101 GLU A N 1
ATOM 818 C CA . GLU A 1 101 ? -13.736 0.338 10.170 1.00 90.44 101 GLU A CA 1
ATOM 819 C C . GLU A 1 101 ? -14.953 1.260 10.366 1.00 90.44 101 GLU A C 1
ATOM 821 O O . GLU A 1 101 ? -15.957 1.112 9.659 1.00 90.44 101 GLU A O 1
ATOM 826 N N . PRO A 1 102 ? -14.886 2.216 11.318 1.00 91.44 102 PRO A N 1
ATOM 827 C CA . PRO A 1 102 ? -15.951 3.191 11.518 1.00 91.44 102 PRO A CA 1
ATOM 828 C C . PRO A 1 102 ? -16.242 3.992 10.248 1.00 91.44 102 PRO A C 1
ATOM 830 O O . PRO A 1 102 ? -15.330 4.423 9.545 1.00 91.44 102 PRO A O 1
ATOM 833 N N . THR A 1 103 ? -17.526 4.215 9.975 1.00 87.69 103 THR A N 1
ATOM 834 C CA . THR A 1 103 ? -17.975 5.056 8.857 1.00 87.69 103 THR A CA 1
ATOM 835 C C . THR A 1 103 ? -18.170 6.514 9.257 1.00 87.69 103 THR A C 1
ATOM 837 O O . THR A 1 103 ? -18.220 7.375 8.384 1.00 87.69 103 THR A O 1
ATOM 840 N N . ASP A 1 104 ? -18.324 6.789 10.555 1.00 93.75 104 ASP A N 1
ATOM 841 C CA . ASP A 1 104 ? -18.338 8.153 11.075 1.00 93.75 104 ASP A CA 1
ATOM 842 C C . ASP A 1 104 ? -16.925 8.749 11.029 1.00 93.75 104 ASP A C 1
ATOM 844 O O . ASP A 1 104 ? -15.949 8.095 11.403 1.00 93.75 104 ASP A O 1
ATOM 848 N N . THR A 1 105 ? -16.813 9.993 10.566 1.00 90.69 105 THR A N 1
ATOM 849 C CA . THR A 1 105 ? -15.521 10.650 10.349 1.00 90.69 105 THR A CA 1
ATOM 850 C C . THR A 1 105 ? -14.743 10.847 11.649 1.00 90.69 105 THR A C 1
ATOM 852 O O . THR A 1 105 ? -13.534 10.614 11.671 1.00 90.69 105 THR A O 1
ATOM 855 N N . GLU A 1 106 ? -15.393 11.265 12.738 1.00 92.88 106 GLU A N 1
ATOM 856 C CA . GLU A 1 106 ? -14.710 11.496 14.015 1.00 92.88 106 GLU A CA 1
ATOM 857 C C . GLU A 1 106 ? -14.244 10.172 14.626 1.00 92.88 106 GLU A C 1
ATOM 859 O O . GLU A 1 106 ? -13.100 10.062 15.082 1.00 92.88 106 GLU A O 1
ATOM 864 N N . GLU A 1 107 ? -15.089 9.141 14.564 1.00 93.56 107 GLU A N 1
ATOM 865 C CA . GLU A 1 107 ? -14.734 7.791 15.000 1.00 93.56 107 GLU A CA 1
ATOM 866 C C . GLU A 1 107 ? -13.599 7.193 14.162 1.00 93.56 107 GLU A C 1
ATOM 868 O O . GLU A 1 107 ? -12.681 6.591 14.725 1.00 93.56 107 GLU A O 1
ATOM 873 N N . LEU A 1 108 ? -13.611 7.391 12.839 1.00 92.44 108 LEU A N 1
ATOM 874 C CA . LEU A 1 108 ? -12.555 6.939 11.933 1.00 92.44 108 LEU A CA 1
ATOM 875 C C . LEU A 1 108 ? -11.226 7.633 12.251 1.00 92.44 108 LEU A C 1
ATOM 877 O O . LEU A 1 108 ? -10.190 6.975 12.370 1.00 92.44 108 LEU A O 1
ATOM 881 N N . ILE A 1 109 ? -11.247 8.953 12.462 1.00 91.69 109 ILE A N 1
ATOM 882 C CA . ILE A 1 109 ? -10.063 9.716 12.872 1.00 91.69 109 ILE A CA 1
ATOM 883 C C . ILE A 1 109 ? -9.523 9.189 14.202 1.00 91.69 109 ILE A C 1
ATOM 885 O O . ILE A 1 109 ? -8.321 8.931 14.315 1.00 91.69 109 ILE A O 1
ATOM 889 N N . ALA A 1 110 ? -10.391 9.001 15.197 1.00 92.88 110 ALA A N 1
ATOM 890 C CA . ALA A 1 110 ? -10.005 8.479 16.502 1.00 92.88 110 ALA A CA 1
ATOM 891 C C . ALA A 1 110 ? -9.477 7.038 16.419 1.00 92.88 110 ALA A C 1
ATOM 893 O O . ALA A 1 110 ? -8.559 6.672 17.155 1.00 92.88 110 ALA A O 1
ATOM 894 N N . HIS A 1 111 ? -10.032 6.216 15.526 1.00 92.31 111 HIS A N 1
ATOM 895 C CA . HIS A 1 111 ? -9.582 4.852 15.275 1.00 92.31 111 HIS A CA 1
ATOM 896 C C . HIS A 1 111 ? -8.175 4.818 14.667 1.00 92.31 111 HIS A C 1
ATOM 898 O O . HIS A 1 111 ? -7.302 4.113 15.179 1.00 92.31 111 HIS A O 1
ATOM 904 N N . ILE A 1 112 ? -7.934 5.611 13.619 1.00 92.81 112 ILE A N 1
ATOM 905 C CA . ILE A 1 112 ? -6.665 5.614 12.883 1.00 92.81 112 ILE A CA 1
ATOM 906 C C . ILE A 1 112 ? -5.558 6.288 13.693 1.00 92.81 112 ILE A C 1
ATOM 908 O O . ILE A 1 112 ? -4.521 5.674 13.951 1.00 92.81 112 ILE A O 1
ATOM 912 N N . ARG A 1 113 ? -5.780 7.531 14.139 1.00 91.06 113 ARG A N 1
ATOM 913 C CA . ARG A 1 113 ? -4.767 8.316 14.870 1.00 91.06 113 ARG A CA 1
ATOM 914 C C . ARG A 1 113 ? -4.562 7.844 16.304 1.00 91.06 113 ARG A C 1
ATOM 916 O O . ARG A 1 113 ? -3.496 8.059 16.865 1.00 91.06 113 ARG A O 1
ATOM 923 N N . GLY A 1 114 ? -5.564 7.188 16.887 1.00 90.56 114 GLY A N 1
ATOM 924 C CA . GLY A 1 114 ? -5.427 6.475 18.157 1.00 90.56 114 GLY A CA 1
ATOM 925 C C . GLY A 1 114 ? -4.756 5.107 18.020 1.00 90.56 114 GLY A C 1
ATOM 926 O O . GLY A 1 114 ? -4.719 4.369 18.998 1.00 90.56 114 GLY A O 1
ATOM 927 N N . GLU A 1 115 ? -4.286 4.746 16.819 1.00 90.81 115 GLU A N 1
ATOM 928 C CA . GLU A 1 115 ? -3.609 3.482 16.501 1.00 90.81 115 GLU A CA 1
ATOM 929 C C . GLU A 1 115 ? -4.405 2.214 16.856 1.00 90.81 115 GLU A C 1
ATOM 931 O O . GLU A 1 115 ? -3.843 1.122 16.958 1.00 90.81 115 GLU A O 1
ATOM 936 N N . LYS A 1 116 ? -5.732 2.324 17.004 1.00 89.88 116 LYS A N 1
ATOM 937 C CA . LYS A 1 116 ? -6.601 1.205 17.409 1.00 89.88 116 LYS A CA 1
ATOM 938 C C . LYS A 1 116 ? -6.588 0.066 16.389 1.00 89.88 116 LYS A C 1
ATOM 940 O O . LYS A 1 116 ? -6.777 -1.087 16.757 1.00 89.88 116 LYS A O 1
ATOM 945 N N . TRP A 1 117 ? -6.303 0.383 15.130 1.00 89.69 117 TRP A N 1
ATOM 946 C CA . TRP A 1 117 ? -6.130 -0.571 14.036 1.00 89.69 117 TRP A CA 1
ATOM 947 C C . TRP A 1 117 ? -4.911 -1.495 14.180 1.00 89.69 117 TRP A C 1
ATOM 949 O O . TRP A 1 117 ? -4.848 -2.503 13.483 1.00 89.69 117 TRP A O 1
ATOM 959 N N . LYS A 1 118 ? -3.934 -1.174 15.043 1.00 88.44 118 LYS A N 1
ATOM 960 C CA . LYS A 1 118 ? -2.756 -2.031 15.293 1.00 88.44 118 LYS A CA 1
ATOM 961 C C . LYS A 1 118 ? -3.048 -3.183 16.257 1.00 88.44 118 LYS A C 1
ATOM 963 O O . LYS A 1 118 ? -2.252 -4.123 16.353 1.00 88.44 118 LYS A O 1
ATOM 968 N N . ILE A 1 119 ? -4.151 -3.095 16.994 1.00 81.75 119 ILE A N 1
ATOM 969 C CA . ILE A 1 119 ? -4.547 -4.093 17.980 1.00 81.75 119 ILE A CA 1
ATOM 970 C C . ILE A 1 119 ? -5.214 -5.238 17.221 1.00 81.75 119 ILE A C 1
ATOM 972 O O . ILE A 1 119 ? -6.240 -5.039 16.572 1.00 81.75 119 ILE A O 1
ATOM 976 N N . ASP A 1 120 ? -4.626 -6.433 17.291 1.00 60.47 120 ASP A N 1
ATOM 977 C CA . ASP A 1 120 ? -5.305 -7.634 16.814 1.00 60.47 120 ASP A CA 1
ATOM 978 C C . ASP A 1 120 ? -6.500 -7.854 17.733 1.00 60.47 120 ASP A C 1
ATOM 980 O O . ASP A 1 120 ? -6.341 -8.192 18.906 1.00 60.47 120 ASP A O 1
ATOM 984 N N . ILE A 1 121 ? -7.708 -7.621 17.226 1.00 54.44 121 ILE A N 1
ATOM 985 C CA . ILE A 1 121 ? -8.909 -8.074 17.918 1.00 54.44 121 ILE A CA 1
ATOM 986 C C . ILE A 1 121 ? -8.981 -9.585 17.678 1.00 54.44 121 ILE A C 1
ATOM 988 O O . ILE A 1 121 ? -9.739 -10.067 16.838 1.00 54.44 121 ILE A O 1
ATOM 992 N N . GLU A 1 122 ? -8.140 -10.348 18.376 1.00 42.66 122 GLU A N 1
ATOM 993 C CA . GLU A 1 122 ? -8.413 -11.760 18.605 1.00 42.66 122 GLU A CA 1
ATOM 994 C C . GLU A 1 122 ? -9.684 -11.823 19.455 1.00 42.66 122 GLU A C 1
ATOM 996 O O . GLU A 1 122 ? -9.634 -11.606 20.657 1.00 42.66 122 GLU A O 1
ATOM 1001 N N . ASN A 1 123 ? -10.827 -12.070 18.810 1.00 38.81 123 ASN A N 1
ATOM 1002 C CA . ASN A 1 123 ? -12.128 -12.365 19.416 1.00 38.81 123 ASN A CA 1
ATOM 1003 C C . ASN A 1 123 ? -12.624 -11.403 20.526 1.00 38.81 123 ASN A C 1
ATOM 1005 O O . ASN A 1 123 ? -12.191 -11.496 21.675 1.00 38.81 123 ASN A O 1
ATOM 1009 N N . PRO A 1 124 ? -13.691 -10.616 20.283 1.00 43.12 124 PRO A N 1
ATOM 1010 C CA . PRO A 1 124 ? -14.425 -9.954 21.367 1.00 43.12 124 PRO A CA 1
ATOM 1011 C C . PRO A 1 124 ? -15.144 -10.929 22.333 1.00 43.12 124 PRO A C 1
ATOM 1013 O O . PRO A 1 124 ? -15.784 -10.475 23.277 1.00 43.12 124 PRO A O 1
AT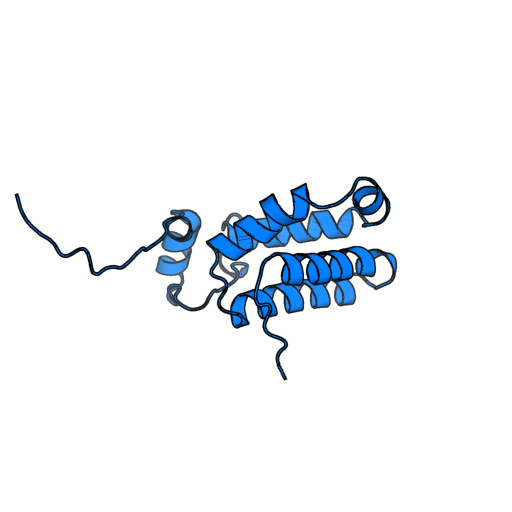OM 1016 N N . ASP A 1 125 ? -15.010 -12.249 22.147 1.00 42.50 125 ASP A N 1
ATOM 1017 C CA . ASP A 1 125 ? -15.609 -13.294 22.992 1.00 42.50 125 ASP A CA 1
ATOM 1018 C C . ASP A 1 125 ? -14.797 -13.652 24.250 1.00 42.50 125 ASP A C 1
ATOM 1020 O O . ASP A 1 125 ? -15.169 -14.574 24.978 1.00 42.50 125 ASP A O 1
ATOM 1024 N N . THR A 1 126 ? -13.723 -12.929 24.589 1.00 43.47 126 THR A N 1
ATOM 1025 C CA . THR A 1 126 ? -13.246 -12.960 25.984 1.00 43.47 126 THR A CA 1
ATOM 1026 C C . THR A 1 126 ? -14.146 -12.074 26.838 1.00 43.47 126 THR A C 1
ATOM 1028 O O . THR A 1 126 ? -13.836 -10.937 27.190 1.00 43.47 126 THR A O 1
ATOM 1031 N N . GLU A 1 127 ? -15.312 -12.650 27.133 1.00 36.47 127 GLU A N 1
ATOM 1032 C CA . GLU A 1 127 ? -16.244 -12.238 28.167 1.00 36.47 127 GLU A CA 1
ATOM 1033 C C . GLU A 1 127 ? -15.514 -11.705 29.401 1.00 36.47 127 GLU A C 1
ATOM 1035 O O . GLU A 1 127 ? -14.590 -12.318 29.946 1.00 36.47 127 GLU A O 1
ATOM 1040 N N . PHE A 1 128 ? -16.045 -10.591 29.899 1.00 49.12 128 PHE A N 1
ATOM 1041 C CA . PHE A 1 128 ? -16.067 -10.257 31.313 1.00 49.12 128 PHE A CA 1
ATOM 1042 C C . PHE A 1 128 ? -16.188 -11.522 32.173 1.00 49.12 128 PHE A C 1
ATOM 1044 O O . PHE A 1 128 ? -17.279 -12.047 32.387 1.00 49.12 128 PHE A O 1
ATOM 1051 N N . SER A 1 129 ? -15.076 -11.959 32.754 1.00 37.31 129 SER A N 1
ATOM 1052 C CA . SER A 1 129 ? -15.097 -12.932 33.838 1.00 37.31 129 SER A CA 1
ATOM 1053 C C . SER A 1 129 ? -14.226 -12.433 34.982 1.00 37.31 129 SER A C 1
ATOM 1055 O O . SER A 1 129 ? -13.014 -12.611 35.034 1.00 37.31 129 SER A O 1
ATOM 1057 N N . LYS A 1 130 ? -14.928 -11.708 35.855 1.00 41.22 130 LYS A N 1
ATOM 1058 C CA . LYS A 1 130 ? -14.651 -11.349 37.249 1.00 41.22 130 LYS A CA 1
ATOM 1059 C C . LYS A 1 130 ? -13.406 -11.997 37.879 1.00 41.22 130 LYS A C 1
ATOM 1061 O O . LYS A 1 130 ? -13.352 -13.220 38.007 1.00 41.22 130 LYS A O 1
ATOM 1066 N N . LYS A 1 131 ? -12.583 -11.166 38.520 1.00 38.59 131 LYS A N 1
ATOM 1067 C CA . LYS A 1 131 ? -12.478 -11.105 39.990 1.00 38.59 131 LYS A CA 1
ATOM 1068 C C . LYS A 1 131 ? -11.910 -9.768 40.442 1.00 38.59 131 LYS A C 1
ATOM 1070 O O . LYS A 1 131 ? -10.975 -9.285 39.775 1.00 38.59 131 LYS A O 1
#